Protein AF-F9Q3G3-F1 (afdb_monomer)

InterPro domains:
  IPR001854 Large ribosomal subunit protein uL29 [MF_00374] (1-62)
  IPR001854 Large ribosomal subunit protein uL29 [PF00831] (11-54)
  IPR001854 Large ribosomal subunit protein uL29 [TIGR00012] (12-54)
  IPR001854 Large ribosomal subunit protein uL29 [cd00427] (11-54)
  IPR036049 Large ribosomal subunit protein uL29 superfamily [G3DSA:1.10.287.310] (1-57)
  IPR036049 Large ribosomal subunit protein uL29 superfamily [SSF46561] (11-54)

Radius of gyration: 25.01 Å; Cα contacts (8 Å, |Δi|>4): 29; chains: 1; bounding box: 42×37×74 Å

Foldseek 3Di:
DPPVVLVVLVVVLVPDDPVVLVVVLVVLVVVLVVQVVCVVVVNRPCPVVNVVSVVSNVSSVVSVVVVVVVVVVVVVVVVVVVVVVVVVVVVVVVVVVVVVD

Sequence (101 aa):
MKLNEVKEFVKELRGLSQEELAKRENELKKELFELRFQAATGQLEQTARLKEVKNKSLVSKQFNLKRNNRLGKEKFQWNAIIVKFLLDVLYLTKWTRQSQL

Solvent-accessible surface area (backbone atoms only — not comparable to full-atom values): 5692 Å² total; per-residue (Å²): 130,57,75,66,59,53,53,54,52,52,52,56,60,66,74,47,53,75,67,56,47,52,51,53,51,50,51,40,49,50,56,46,48,53,49,48,50,32,47,75,71,70,69,50,86,56,65,70,52,53,57,48,41,51,50,50,46,51,52,52,51,53,49,52,51,60,52,54,60,50,56,58,53,55,58,51,50,54,52,51,52,52,51,50,51,50,48,52,54,52,49,55,56,54,51,60,61,60,76,76,113

Secondary structure (DSSP, 8-state):
--HHHHHHHHHHHHHS-HHHHHHHHHHHHHHHHHHHHHHHTT--S-HHHHHHHHHHHHHHHHHHHHHHHHHHHHHHHHHHHHHHHHHHHHHHHHHHHHTT-

pLDDT: mean 81.72, std 10.25, range [51.28, 93.38]

Organism: NCBI:txid1035190

Mean predicted aligned error: 10.63 Å

Nearest PDB structures (foldseek):
  9d7s-assembly1_12  TM=8.581E-01  e=2.932E-03  Thermus thermophilus HB8
  6ord-assembly2_Y2  TM=8.503E-01  e=3.817E-03  Thermus thermophilus HB8
  6nsh-assembly2_Y2  TM=8.531E-01  e=4.078E-03  Thermus thermophilus HB8
  7azs-assembly1_L29A  TM=8.447E-01  e=4.653E-03  Thermus thermophilus HB8
  6cfj-assembly1_12  TM=8.586E-01  e=6.911E-03  Thermus thermophilus HB8

Structure (mmCIF, N/CA/C/O backbone):
data_AF-F9Q3G3-F1
#
_entry.id   AF-F9Q3G3-F1
#
loop_
_atom_site.group_PDB
_atom_site.id
_atom_site.type_symbol
_atom_site.label_atom_id
_atom_site.label_alt_id
_atom_site.label_comp_id
_atom_site.label_asym_id
_atom_site.label_entity_id
_atom_site.label_seq_id
_atom_site.pdbx_PDB_ins_code
_atom_site.Cartn_x
_atom_site.Cartn_y
_atom_site.Cartn_z
_atom_site.occupancy
_atom_site.B_iso_or_equiv
_atom_site.auth_seq_id
_atom_site.auth_comp_id
_atom_site.auth_asym_id
_atom_site.auth_atom_id
_atom_site.pdbx_PDB_model_num
ATOM 1 N N . MET A 1 1 ? -3.054 4.352 -13.572 1.00 64.31 1 MET A N 1
ATOM 2 C CA . MET A 1 1 ? -4.243 3.654 -13.062 1.00 64.31 1 MET A CA 1
ATOM 3 C C . MET A 1 1 ? -5.461 4.351 -13.588 1.00 64.31 1 MET A C 1
ATOM 5 O O . MET A 1 1 ? -5.515 5.579 -13.548 1.00 64.31 1 MET A O 1
ATOM 9 N N . LYS A 1 2 ? -6.401 3.570 -14.102 1.00 79.06 2 LYS A N 1
ATOM 10 C CA . LYS A 1 2 ? -7.717 4.079 -14.474 1.00 79.06 2 LYS A CA 1
ATOM 11 C C . LYS A 1 2 ? -8.480 4.422 -13.192 1.00 79.06 2 LYS A C 1
ATOM 13 O O . LYS A 1 2 ? -8.275 3.797 -12.154 1.00 79.06 2 LYS A O 1
ATOM 18 N N . LEU A 1 3 ? -9.367 5.414 -13.252 1.00 76.44 3 LEU A N 1
ATOM 19 C CA . LEU A 1 3 ? -10.107 5.895 -12.076 1.00 76.44 3 LEU A CA 1
ATOM 20 C C . LEU A 1 3 ? -10.920 4.776 -11.390 1.00 76.44 3 LEU A C 1
ATOM 22 O O . LEU A 1 3 ? -11.107 4.792 -10.175 1.00 76.44 3 LEU A O 1
ATOM 26 N N . ASN A 1 4 ? -11.365 3.789 -12.171 1.00 83.50 4 ASN A N 1
ATOM 27 C CA . ASN A 1 4 ? -12.134 2.637 -11.702 1.00 83.50 4 ASN A CA 1
ATOM 28 C C . ASN A 1 4 ? -11.284 1.677 -10.854 1.00 83.50 4 ASN A C 1
ATOM 30 O O . ASN A 1 4 ? -11.729 1.250 -9.796 1.00 83.50 4 ASN A O 1
ATOM 34 N N . GLU A 1 5 ? -10.034 1.424 -11.251 1.00 81.88 5 GLU A N 1
ATOM 35 C CA . GLU A 1 5 ? -9.095 0.565 -10.508 1.00 81.88 5 GLU A CA 1
ATOM 36 C C . GLU A 1 5 ? -8.795 1.142 -9.120 1.00 81.88 5 GLU A C 1
ATOM 38 O O . GLU A 1 5 ? -8.721 0.416 -8.134 1.00 81.88 5 GLU A O 1
ATOM 43 N N . VAL A 1 6 ? -8.676 2.471 -9.024 1.00 83.00 6 VAL A N 1
ATOM 44 C CA . VAL A 1 6 ? -8.443 3.153 -7.743 1.00 83.00 6 VAL A CA 1
ATOM 45 C C . VAL A 1 6 ? -9.657 3.020 -6.823 1.00 83.00 6 VAL A C 1
ATOM 47 O O . VAL A 1 6 ? -9.492 2.823 -5.621 1.00 83.00 6 VAL A O 1
ATOM 50 N N . LYS A 1 7 ? -10.877 3.121 -7.364 1.00 84.94 7 LYS A N 1
ATOM 51 C CA . LYS A 1 7 ? -12.109 2.980 -6.573 1.00 84.94 7 LYS A CA 1
ATOM 52 C C . LYS A 1 7 ? -12.246 1.576 -5.986 1.00 84.94 7 LYS A C 1
ATOM 54 O O . LYS A 1 7 ? -12.545 1.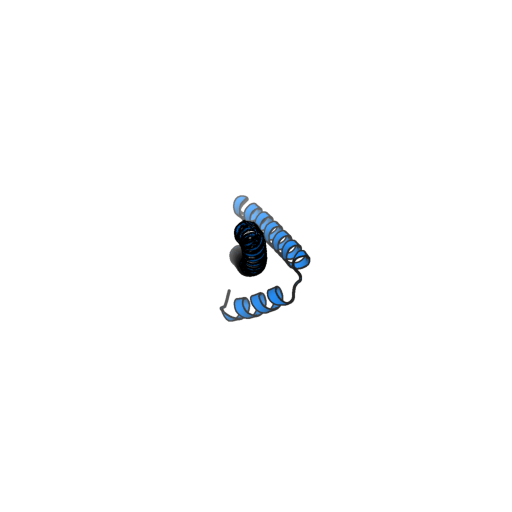470 -4.798 1.00 84.94 7 LYS A O 1
ATOM 59 N N . GLU A 1 8 ? -11.998 0.537 -6.779 1.00 87.50 8 GLU A N 1
ATOM 60 C CA . GLU A 1 8 ? -12.040 -0.850 -6.301 1.00 87.50 8 GLU A CA 1
ATOM 61 C C . GLU A 1 8 ? -10.922 -1.132 -5.291 1.00 87.50 8 GLU A C 1
ATOM 63 O O . GLU A 1 8 ? -11.195 -1.618 -4.196 1.00 87.50 8 GLU A O 1
ATOM 68 N N . PHE A 1 9 ? -9.694 -0.676 -5.556 1.00 86.19 9 PHE A N 1
ATOM 69 C CA . PHE A 1 9 ? -8.587 -0.816 -4.606 1.00 86.19 9 PHE A CA 1
ATOM 70 C C . PHE A 1 9 ? -8.877 -0.141 -3.255 1.00 86.19 9 PHE A C 1
ATOM 72 O O . PHE A 1 9 ? -8.595 -0.685 -2.192 1.00 86.19 9 PHE A O 1
ATOM 79 N N . VAL A 1 10 ? -9.504 1.039 -3.257 1.00 86.94 10 VAL A N 1
ATOM 80 C CA . VAL A 1 10 ? -9.915 1.708 -2.013 1.00 86.94 10 VAL A CA 1
ATOM 81 C C . VAL A 1 10 ? -11.005 0.926 -1.273 1.00 86.94 10 VAL A C 1
ATOM 83 O O . VAL A 1 10 ? -11.037 0.980 -0.043 1.00 86.94 10 VAL A O 1
ATOM 86 N N . LYS A 1 11 ? -11.899 0.212 -1.970 1.00 88.50 11 LYS A N 1
ATOM 87 C CA . LYS A 1 11 ? -12.872 -0.676 -1.314 1.00 88.50 11 LYS A CA 1
ATOM 88 C C . LYS A 1 11 ? -12.169 -1.853 -0.639 1.00 88.50 11 LYS A C 1
ATOM 90 O O . LYS A 1 11 ? -12.464 -2.110 0.523 1.00 88.50 11 LYS A O 1
ATOM 95 N N . GLU A 1 12 ? -11.203 -2.486 -1.305 1.00 86.75 12 GLU A N 1
ATOM 96 C CA . GLU A 1 12 ? -10.393 -3.565 -0.715 1.00 86.75 12 GLU A CA 1
ATOM 97 C C . GLU A 1 12 ? -9.694 -3.100 0.570 1.00 86.75 12 GLU A C 1
ATOM 99 O O . GLU A 1 12 ? -9.801 -3.740 1.612 1.00 86.75 12 GLU A O 1
ATOM 104 N N . LEU A 1 13 ? -9.060 -1.921 0.541 1.00 86.56 13 LEU A N 1
ATOM 105 C CA . LEU A 1 13 ? -8.379 -1.356 1.713 1.00 86.56 13 LEU A CA 1
ATOM 106 C C . LEU A 1 13 ? -9.320 -1.085 2.901 1.00 86.56 13 LEU A C 1
ATOM 108 O O . LEU A 1 13 ? -8.872 -1.065 4.051 1.00 86.56 13 LEU A O 1
ATOM 112 N N . ARG A 1 14 ? -10.616 -0.851 2.656 1.00 85.38 14 ARG A N 1
ATOM 113 C CA . ARG A 1 14 ? -11.607 -0.658 3.729 1.00 85.38 14 ARG A CA 1
ATOM 114 C C . ARG A 1 14 ? -11.945 -1.948 4.462 1.00 85.38 14 ARG A C 1
ATOM 116 O O . ARG A 1 14 ? -12.270 -1.849 5.640 1.00 85.38 14 ARG A O 1
ATOM 123 N N . GLY A 1 15 ? -11.871 -3.095 3.789 1.00 85.56 15 GLY A N 1
ATOM 124 C CA . GLY A 1 15 ? -12.148 -4.404 4.385 1.00 85.56 15 GLY A CA 1
ATOM 125 C C . GLY A 1 15 ? -11.005 -4.955 5.238 1.00 85.56 15 GLY A C 1
ATOM 126 O O . GLY A 1 15 ? -11.235 -5.839 6.051 1.00 85.56 15 GLY A O 1
ATOM 127 N N . LEU A 1 16 ? -9.790 -4.423 5.079 1.00 88.06 16 LEU A N 1
ATOM 128 C CA . LEU A 1 16 ? -8.610 -4.870 5.817 1.00 88.06 16 LEU A CA 1
ATOM 129 C C . LEU A 1 16 ? -8.533 -4.254 7.222 1.00 88.06 16 LEU A C 1
ATOM 131 O O . LEU A 1 16 ? -8.803 -3.060 7.420 1.00 88.06 16 LEU A O 1
ATOM 135 N N . SER A 1 17 ? -8.077 -5.063 8.180 1.00 86.19 17 SER A N 1
ATOM 136 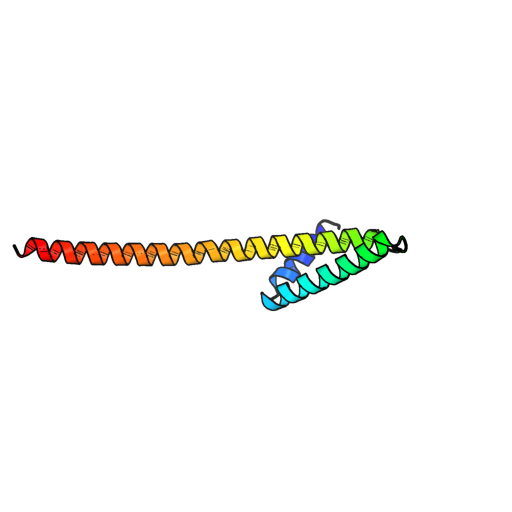C CA . SER A 1 17 ? -7.702 -4.620 9.526 1.00 86.19 17 SER A CA 1
ATOM 137 C C . SER A 1 17 ? -6.435 -3.752 9.512 1.00 86.19 17 SER A C 1
ATOM 139 O O . SER A 1 17 ? -5.702 -3.671 8.523 1.00 86.19 17 SER A O 1
ATOM 141 N N . GLN A 1 18 ? -6.151 -3.075 10.627 1.00 82.50 18 GLN A N 1
ATOM 142 C CA . GLN A 1 18 ? -5.005 -2.166 10.725 1.00 82.50 18 GLN A CA 1
ATOM 143 C C . GLN A 1 18 ? -3.653 -2.885 10.580 1.00 82.50 18 GLN A C 1
ATOM 145 O O . GLN A 1 18 ? -2.735 -2.350 9.956 1.00 82.50 18 GLN A O 1
ATOM 150 N N . GLU A 1 19 ? -3.546 -4.108 11.096 1.00 85.62 19 GLU A N 1
ATOM 151 C CA . GLU A 1 19 ? -2.343 -4.936 10.984 1.00 85.62 19 GLU A CA 1
ATOM 152 C C . GLU A 1 19 ? -2.135 -5.448 9.557 1.00 85.62 19 GLU A C 1
ATOM 154 O O . GLU A 1 19 ? -1.028 -5.380 9.022 1.00 85.62 19 GLU A O 1
ATOM 159 N N . GLU A 1 20 ? -3.202 -5.906 8.904 1.00 86.19 20 GLU A N 1
ATOM 160 C CA . GLU A 1 20 ? -3.152 -6.361 7.511 1.00 86.19 20 GLU A CA 1
ATOM 161 C C . GLU A 1 20 ? -2.818 -5.216 6.556 1.00 86.19 20 GLU A C 1
ATOM 163 O O . GLU A 1 20 ? -2.044 -5.392 5.617 1.00 86.19 20 GLU A O 1
ATOM 168 N N . LEU A 1 21 ? -3.330 -4.014 6.823 1.00 87.56 21 LEU A N 1
ATOM 169 C CA . LEU A 1 21 ? -2.960 -2.818 6.071 1.00 87.56 21 LEU A CA 1
ATOM 170 C C . LEU A 1 21 ? -1.486 -2.465 6.224 1.00 87.56 21 LEU A C 1
ATOM 172 O O . LEU A 1 21 ? -0.853 -2.096 5.236 1.00 87.56 21 LEU A O 1
ATOM 176 N N . ALA A 1 22 ? -0.937 -2.581 7.433 1.00 85.50 22 ALA A N 1
ATOM 177 C CA . ALA A 1 22 ? 0.484 -2.354 7.667 1.00 85.50 22 ALA A CA 1
ATOM 178 C C . ALA A 1 22 ? 1.345 -3.400 6.936 1.00 85.50 22 ALA A C 1
ATOM 180 O O . ALA A 1 22 ? 2.346 -3.041 6.311 1.00 85.50 22 ALA A O 1
ATOM 181 N N . LYS A 1 23 ? 0.929 -4.675 6.939 1.00 90.19 23 LYS A N 1
ATOM 182 C CA . LYS A 1 23 ? 1.580 -5.749 6.166 1.00 90.19 23 LYS A CA 1
ATOM 183 C C . LYS A 1 23 ? 1.555 -5.455 4.663 1.00 90.19 23 LYS A C 1
ATOM 185 O O . LYS A 1 23 ? 2.616 -5.402 4.043 1.00 90.19 23 LYS A O 1
ATOM 190 N N . ARG A 1 24 ? 0.381 -5.134 4.111 1.00 88.50 24 ARG A N 1
ATOM 191 C CA . ARG A 1 24 ? 0.189 -4.753 2.698 1.00 88.50 24 ARG A CA 1
ATOM 192 C C . ARG A 1 24 ? 1.044 -3.543 2.307 1.00 88.50 24 ARG A C 1
ATOM 194 O O . ARG A 1 24 ? 1.610 -3.491 1.219 1.00 88.50 24 ARG A O 1
ATOM 201 N N . GLU A 1 25 ? 1.146 -2.545 3.185 1.00 89.19 25 GLU A N 1
ATOM 202 C CA . GLU A 1 25 ? 1.974 -1.358 2.952 1.00 89.19 25 GLU A CA 1
ATOM 203 C C . GLU A 1 25 ? 3.469 -1.707 2.908 1.00 89.19 25 GLU A C 1
ATOM 205 O O . GLU A 1 25 ? 4.202 -1.169 2.075 1.00 89.19 25 GLU A O 1
ATOM 210 N N . ASN A 1 26 ? 3.921 -2.623 3.767 1.00 90.31 26 ASN A N 1
ATOM 211 C CA . ASN A 1 26 ? 5.302 -3.099 3.777 1.00 90.31 26 ASN A CA 1
ATOM 212 C C . ASN A 1 26 ? 5.637 -3.929 2.532 1.00 90.31 26 ASN A C 1
ATOM 214 O O . ASN A 1 26 ? 6.709 -3.744 1.962 1.00 90.31 26 ASN A O 1
ATOM 218 N N . GLU A 1 27 ? 4.726 -4.784 2.073 1.00 91.81 27 GLU A N 1
ATOM 219 C CA . GLU A 1 27 ? 4.870 -5.536 0.818 1.00 91.81 27 GLU A CA 1
ATOM 220 C C . GLU A 1 27 ? 5.019 -4.593 -0.384 1.00 91.81 27 GLU A C 1
ATOM 222 O O . GLU A 1 27 ? 5.995 -4.685 -1.126 1.00 91.81 27 GLU A O 1
ATOM 227 N N . LEU A 1 28 ? 4.124 -3.605 -0.517 1.00 91.44 28 LEU A N 1
ATOM 228 C CA . LEU A 1 28 ? 4.190 -2.608 -1.593 1.00 91.44 28 LEU A CA 1
ATOM 229 C C . LEU A 1 28 ? 5.481 -1.778 -1.554 1.00 91.44 28 LEU A C 1
ATOM 231 O O . LEU A 1 28 ? 5.987 -1.369 -2.598 1.00 91.44 28 LEU A O 1
ATOM 235 N N . LYS A 1 29 ? 6.020 -1.497 -0.362 1.00 90.69 29 LYS A N 1
ATOM 236 C CA . LYS A 1 29 ? 7.304 -0.796 -0.210 1.00 90.69 29 LYS A CA 1
ATO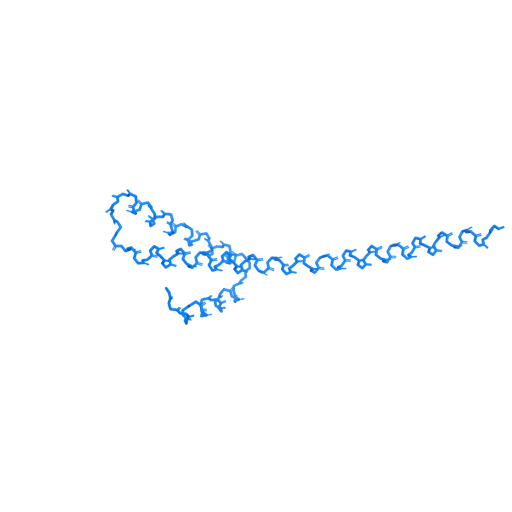M 237 C C . LYS A 1 29 ? 8.487 -1.658 -0.640 1.00 90.69 29 LYS A C 1
ATOM 239 O O . LYS A 1 29 ? 9.404 -1.114 -1.248 1.00 90.69 29 LYS A O 1
ATOM 244 N N . LYS A 1 30 ? 8.466 -2.960 -0.340 1.00 93.38 30 LYS A N 1
ATOM 245 C CA . LYS A 1 30 ? 9.498 -3.907 -0.785 1.00 93.38 30 LYS A CA 1
ATOM 246 C C . LYS A 1 30 ? 9.503 -4.032 -2.307 1.00 93.38 30 LYS A C 1
ATOM 248 O O . LYS A 1 30 ? 10.533 -3.768 -2.915 1.00 93.38 30 LYS A O 1
ATOM 253 N N . GLU A 1 31 ? 8.338 -4.264 -2.915 1.00 90.50 31 GLU A N 1
ATOM 254 C CA . GLU A 1 31 ? 8.192 -4.309 -4.381 1.00 90.50 31 GLU A CA 1
ATOM 255 C C . GLU A 1 31 ? 8.661 -2.984 -5.014 1.00 90.50 31 GLU A C 1
ATOM 257 O O . GLU A 1 31 ? 9.400 -2.970 -5.995 1.00 90.50 31 GLU A O 1
ATOM 262 N N . LEU A 1 32 ? 8.308 -1.836 -4.420 1.00 91.31 32 LEU A N 1
ATOM 263 C CA . LEU A 1 32 ? 8.764 -0.532 -4.910 1.00 91.31 32 LEU A CA 1
ATOM 264 C C . LEU A 1 32 ? 10.283 -0.342 -4.784 1.00 91.31 32 LEU A C 1
ATOM 266 O O . LEU A 1 32 ? 10.876 0.329 -5.628 1.00 91.31 32 LEU A O 1
ATOM 270 N N . PHE A 1 33 ? 10.901 -0.869 -3.727 1.00 92.81 33 PHE A N 1
ATOM 271 C CA . PHE A 1 33 ? 12.347 -0.813 -3.530 1.00 92.81 33 PHE A CA 1
ATOM 272 C C . PHE A 1 33 ? 13.072 -1.658 -4.578 1.00 92.81 33 PHE A C 1
ATOM 274 O O . PHE A 1 33 ? 13.970 -1.146 -5.241 1.00 92.81 33 PHE A O 1
ATOM 281 N N . GLU A 1 34 ? 12.629 -2.895 -4.792 1.00 90.19 34 GLU A N 1
ATOM 282 C CA . GLU A 1 34 ? 13.174 -3.803 -5.807 1.00 90.19 34 GLU A CA 1
ATOM 283 C C . GLU A 1 34 ? 13.050 -3.208 -7.214 1.00 90.19 34 GLU A C 1
ATOM 285 O O . GLU A 1 34 ? 14.034 -3.140 -7.947 1.00 90.19 34 GLU A O 1
ATOM 290 N N . LEU A 1 35 ? 11.883 -2.657 -7.564 1.00 89.12 35 LEU A N 1
ATOM 291 C CA . LEU A 1 35 ? 11.682 -1.994 -8.856 1.00 89.12 35 LEU A CA 1
ATOM 292 C C . LEU A 1 35 ? 12.552 -0.740 -9.009 1.00 89.12 35 LEU A C 1
ATOM 294 O O . LEU A 1 35 ? 13.045 -0.454 -10.096 1.00 89.12 35 LEU A O 1
ATOM 298 N N . ARG A 1 36 ? 12.776 0.032 -7.940 1.00 88.88 36 ARG A N 1
ATOM 299 C CA . ARG A 1 36 ? 13.702 1.179 -7.984 1.00 88.88 36 ARG A CA 1
ATOM 300 C C . ARG A 1 36 ? 15.154 0.740 -8.118 1.00 88.88 36 ARG A C 1
ATOM 302 O O . ARG A 1 36 ? 15.924 1.424 -8.785 1.00 88.88 36 ARG A O 1
ATOM 309 N N . PHE A 1 37 ? 15.513 -0.383 -7.511 1.00 90.56 37 PHE A N 1
ATOM 310 C CA . PHE A 1 37 ? 16.839 -0.968 -7.626 1.00 90.56 37 PHE A CA 1
ATOM 311 C C . PHE A 1 37 ? 17.102 -1.474 -9.054 1.00 90.56 37 PHE A C 1
ATOM 313 O O . PHE A 1 37 ? 18.125 -1.145 -9.652 1.00 90.56 37 PHE A O 1
ATOM 320 N N . GLN A 1 38 ? 16.130 -2.164 -9.654 1.00 87.94 38 GLN A N 1
ATOM 321 C CA . GLN A 1 38 ? 16.157 -2.554 -11.069 1.00 87.94 38 GLN A CA 1
ATOM 322 C C . GLN A 1 38 ? 16.206 -1.337 -12.008 1.00 87.94 38 GLN A C 1
ATOM 324 O O . GLN A 1 38 ? 16.919 -1.342 -13.009 1.00 87.94 38 GLN A O 1
ATOM 329 N N . ALA A 1 39 ? 15.491 -0.257 -11.670 1.00 88.06 39 ALA A N 1
ATOM 330 C CA . ALA A 1 39 ? 15.546 0.999 -12.422 1.00 88.06 39 ALA A CA 1
ATOM 331 C C . ALA A 1 39 ? 16.944 1.630 -12.387 1.00 88.06 39 ALA A C 1
ATOM 333 O O . ALA A 1 39 ? 17.437 2.082 -13.416 1.00 88.06 39 ALA A O 1
ATOM 334 N N . ALA A 1 40 ? 17.583 1.648 -11.214 1.00 85.94 40 ALA A N 1
ATOM 335 C CA . ALA A 1 40 ? 18.913 2.220 -11.027 1.00 85.94 40 ALA A CA 1
ATOM 336 C C . ALA A 1 40 ? 20.017 1.403 -11.720 1.00 85.94 40 ALA A C 1
ATOM 338 O O . ALA A 1 40 ? 21.000 1.974 -12.179 1.00 85.94 40 ALA A O 1
ATOM 339 N N . THR A 1 41 ? 19.842 0.085 -11.826 1.00 87.25 41 THR A N 1
ATOM 340 C CA . THR A 1 41 ? 20.758 -0.821 -12.544 1.00 87.25 41 THR A CA 1
ATOM 341 C C . THR A 1 41 ? 20.513 -0.858 -14.056 1.00 87.25 41 THR A C 1
ATOM 343 O O . THR A 1 41 ? 21.261 -1.509 -14.779 1.00 87.25 41 THR A O 1
ATOM 346 N N . GLY A 1 42 ? 19.486 -0.158 -14.555 1.00 82.31 42 GLY A N 1
ATOM 347 C CA . GLY A 1 42 ? 19.153 -0.101 -15.981 1.00 82.31 42 GLY A CA 1
ATOM 348 C C . GLY A 1 42 ? 18.503 -1.374 -16.537 1.00 82.31 42 GLY A C 1
ATOM 349 O O . GLY A 1 42 ? 18.305 -1.466 -17.743 1.00 82.31 42 GLY A O 1
ATOM 350 N N . GLN A 1 43 ? 18.139 -2.333 -15.681 1.00 80.44 43 GLN A N 1
ATOM 351 C CA . GLN A 1 43 ? 17.546 -3.627 -16.054 1.00 80.44 43 GLN A CA 1
ATOM 352 C C . GLN A 1 43 ? 16.017 -3.650 -15.887 1.00 80.44 43 GLN A C 1
ATOM 354 O O . GLN A 1 43 ? 15.399 -4.710 -15.809 1.00 80.44 43 GLN A O 1
ATOM 359 N N . LEU A 1 44 ? 15.375 -2.484 -15.771 1.00 79.12 44 LEU A N 1
ATOM 360 C CA . LEU A 1 44 ? 13.939 -2.419 -15.518 1.00 79.12 44 LEU A CA 1
ATOM 361 C C . LEU A 1 44 ? 13.131 -2.678 -16.794 1.00 79.12 44 LEU A C 1
ATOM 363 O O . LEU A 1 44 ? 12.828 -1.757 -17.550 1.00 79.12 44 LEU A O 1
ATOM 367 N N . GLU A 1 45 ? 12.691 -3.919 -16.966 1.00 72.94 45 GLU A N 1
ATOM 368 C CA . GLU A 1 45 ? 11.824 -4.314 -18.081 1.00 72.94 45 GLU A CA 1
ATOM 369 C C . GLU A 1 45 ? 10.397 -3.741 -17.957 1.00 72.94 45 GLU A C 1
ATOM 371 O O . GLU A 1 45 ? 9.748 -3.434 -18.955 1.00 72.94 45 GLU A O 1
ATOM 376 N N . GLN A 1 46 ? 9.897 -3.532 -16.728 1.00 76.00 46 GLN A N 1
ATOM 377 C CA . GLN A 1 46 ? 8.504 -3.134 -16.466 1.00 76.00 46 GLN A CA 1
ATOM 378 C C . GLN A 1 46 ? 8.367 -1.731 -15.847 1.00 76.00 46 GLN A C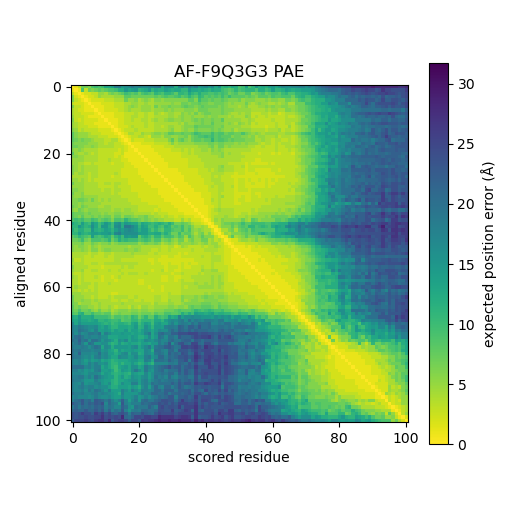 1
ATOM 380 O O . GLN A 1 46 ? 7.905 -1.547 -14.717 1.00 76.00 46 GLN A O 1
ATOM 385 N N . THR A 1 47 ? 8.686 -0.694 -16.622 1.00 79.25 47 THR A N 1
ATOM 386 C CA . THR A 1 47 ? 8.532 0.725 -16.221 1.00 79.25 47 THR A CA 1
ATOM 387 C C . THR A 1 47 ? 7.094 1.104 -15.829 1.00 79.25 47 THR A C 1
ATOM 389 O O . THR A 1 47 ? 6.876 1.895 -14.903 1.00 79.25 47 THR A O 1
ATOM 392 N N . ALA A 1 48 ? 6.088 0.503 -16.477 1.00 84.19 48 ALA A N 1
ATOM 393 C CA . ALA A 1 48 ? 4.675 0.713 -16.159 1.00 84.19 48 ALA A CA 1
ATOM 394 C C . ALA A 1 48 ? 4.313 0.223 -14.744 1.00 84.19 48 ALA A C 1
ATOM 396 O O . ALA A 1 48 ? 3.529 0.877 -14.044 1.00 84.19 48 ALA A O 1
ATOM 397 N N . ARG A 1 49 ? 4.936 -0.878 -14.295 1.00 83.12 49 ARG A N 1
ATOM 398 C CA . ARG A 1 49 ? 4.697 -1.472 -12.977 1.00 83.12 49 ARG A CA 1
ATOM 399 C C . ARG A 1 49 ? 5.191 -0.568 -11.856 1.00 83.12 49 ARG A C 1
ATOM 401 O O . ARG A 1 49 ? 4.486 -0.368 -10.870 1.00 83.12 49 ARG A O 1
ATOM 408 N N . LEU A 1 50 ? 6.333 0.089 -12.050 1.00 86.06 50 LEU A N 1
ATOM 409 C CA . LEU A 1 50 ? 6.881 1.051 -11.090 1.00 86.06 50 LEU A CA 1
ATOM 410 C C . LEU A 1 50 ? 5.900 2.202 -10.801 1.00 86.06 50 LEU A C 1
ATOM 412 O O . LEU A 1 50 ? 5.692 2.582 -9.644 1.00 86.06 50 LEU A O 1
ATOM 416 N N . LYS A 1 51 ? 5.237 2.732 -11.839 1.00 86.69 51 LYS A N 1
ATOM 417 C CA . LYS A 1 51 ? 4.206 3.774 -11.686 1.00 86.69 51 LYS A CA 1
ATOM 418 C C . LYS A 1 51 ? 2.961 3.241 -10.973 1.00 86.69 51 LYS A C 1
ATOM 420 O O . LYS A 1 51 ? 2.357 3.962 -10.179 1.00 86.69 51 LYS A O 1
ATOM 425 N N . GLU A 1 52 ? 2.570 2.000 -11.243 1.00 87.81 52 GLU A N 1
ATOM 426 C CA . GLU A 1 52 ? 1.423 1.351 -10.607 1.00 87.81 52 GLU A CA 1
ATOM 427 C C . GLU A 1 52 ? 1.649 1.132 -9.103 1.00 87.81 52 GLU A C 1
ATOM 429 O O . GLU A 1 52 ? 0.846 1.594 -8.290 1.00 87.81 52 GLU A O 1
ATOM 434 N N . VAL A 1 53 ? 2.772 0.513 -8.728 1.00 88.44 53 VAL A N 1
ATOM 435 C CA . VAL A 1 53 ? 3.136 0.218 -7.332 1.00 88.44 53 VAL A CA 1
ATOM 436 C C . VAL A 1 53 ? 3.301 1.508 -6.528 1.00 88.44 53 VAL A C 1
ATOM 438 O O . VAL A 1 53 ? 2.791 1.615 -5.410 1.00 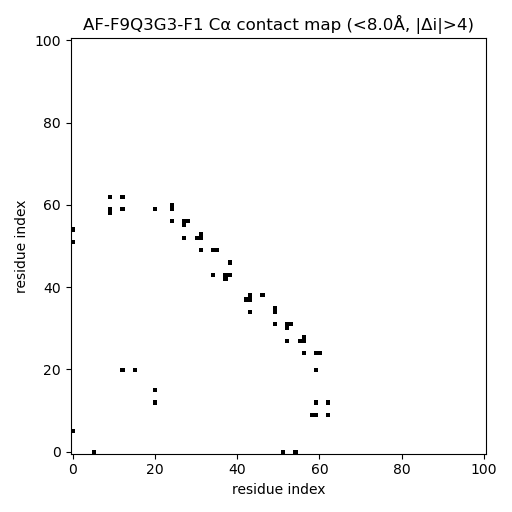88.44 53 VAL A O 1
ATOM 441 N N . LYS A 1 54 ? 3.908 2.548 -7.121 1.00 88.38 54 LYS A N 1
ATOM 442 C CA . LYS A 1 54 ? 3.986 3.884 -6.507 1.00 88.38 54 LYS A CA 1
ATOM 443 C C . LYS A 1 54 ? 2.595 4.444 -6.198 1.00 88.38 54 LYS A C 1
ATOM 445 O O . LYS A 1 54 ? 2.367 4.923 -5.090 1.00 88.38 54 LYS A O 1
ATOM 450 N N . ASN A 1 55 ? 1.663 4.380 -7.149 1.00 88.44 55 ASN A N 1
ATOM 451 C CA . ASN A 1 55 ? 0.305 4.887 -6.946 1.00 88.44 55 ASN A CA 1
ATOM 452 C C . ASN A 1 55 ? -0.446 4.088 -5.873 1.00 88.44 55 ASN A C 1
ATOM 454 O O . ASN A 1 55 ? -1.062 4.699 -5.000 1.00 88.44 55 ASN A O 1
ATOM 458 N N . LYS A 1 56 ? -0.345 2.751 -5.879 1.00 88.62 56 LYS A N 1
ATOM 459 C CA . LYS A 1 56 ? -0.931 1.892 -4.835 1.00 88.62 56 LYS A CA 1
ATOM 460 C C . LYS A 1 56 ? -0.393 2.251 -3.449 1.00 88.62 56 LYS A C 1
ATOM 462 O O . LYS A 1 56 ? -1.180 2.472 -2.533 1.00 88.62 56 LYS A O 1
ATOM 467 N N . SER A 1 57 ? 0.926 2.405 -3.312 1.00 88.19 57 SER A N 1
ATOM 468 C CA . SER A 1 57 ? 1.571 2.801 -2.051 1.00 88.19 57 SER A CA 1
ATOM 469 C C . SER A 1 57 ? 1.072 4.160 -1.538 1.00 88.19 57 SER A C 1
ATOM 471 O O . SER A 1 57 ? 0.746 4.299 -0.358 1.00 88.19 57 SER A O 1
ATOM 473 N N . LEU A 1 58 ? 0.938 5.155 -2.424 1.00 87.12 58 LEU A N 1
ATOM 474 C CA . LEU A 1 58 ? 0.423 6.480 -2.063 1.00 87.12 58 LEU A CA 1
ATOM 475 C C . LEU A 1 58 ? -1.046 6.438 -1.625 1.00 87.12 58 LEU A C 1
ATOM 477 O O . LEU A 1 58 ? -1.400 7.071 -0.631 1.00 87.12 58 LEU A O 1
ATOM 481 N N . VAL A 1 59 ? -1.893 5.682 -2.332 1.00 88.00 59 VAL A N 1
ATOM 482 C CA . VAL A 1 59 ? -3.312 5.516 -1.979 1.00 88.00 59 VAL A CA 1
ATOM 483 C C . VAL A 1 59 ? -3.455 4.839 -0.615 1.00 88.00 59 VAL A C 1
ATOM 485 O O . VAL A 1 59 ? -4.192 5.350 0.229 1.00 88.00 59 VAL A O 1
ATOM 488 N N . SER A 1 60 ? -2.706 3.762 -0.357 1.00 85.50 60 SER A N 1
ATOM 489 C CA . SER A 1 60 ? -2.699 3.072 0.941 1.00 85.50 60 SER A CA 1
ATOM 490 C C . SER A 1 60 ? -2.258 3.993 2.080 1.00 85.50 60 SER A C 1
ATOM 492 O O . SER A 1 60 ? -2.942 4.087 3.100 1.00 85.50 60 SER A O 1
ATOM 494 N N . LYS A 1 61 ? -1.172 4.754 1.884 1.00 86.75 61 LYS A N 1
ATOM 495 C CA . LYS A 1 61 ? -0.680 5.725 2.873 1.00 86.75 61 LYS A CA 1
ATOM 496 C C . LYS A 1 61 ? -1.713 6.817 3.161 1.00 86.75 61 LYS A C 1
ATOM 498 O O . LYS A 1 61 ? -1.995 7.119 4.320 1.00 86.75 61 LYS A O 1
ATOM 503 N N . GLN A 1 62 ? -2.313 7.388 2.116 1.00 86.62 62 GLN A N 1
ATOM 504 C CA . GLN A 1 62 ? -3.327 8.437 2.246 1.00 86.62 62 GLN A CA 1
ATOM 505 C C . GLN A 1 62 ? -4.585 7.931 2.961 1.00 86.62 62 GLN A C 1
ATOM 507 O O . GLN A 1 62 ? -5.203 8.651 3.750 1.00 86.62 62 GLN A O 1
ATOM 512 N N . PHE A 1 63 ? -4.966 6.685 2.698 1.00 87.38 63 PHE A N 1
ATOM 513 C CA . PHE A 1 63 ? -6.090 6.035 3.346 1.00 87.38 63 PHE A CA 1
ATOM 514 C C . PHE A 1 63 ? -5.828 5.778 4.840 1.00 87.38 63 PHE A C 1
ATOM 516 O O . PHE A 1 63 ? -6.667 6.145 5.666 1.00 87.38 63 PHE A O 1
ATOM 523 N N . ASN A 1 64 ? -4.646 5.262 5.202 1.00 84.12 64 ASN A N 1
ATOM 524 C CA . ASN A 1 64 ? -4.231 5.082 6.599 1.00 84.12 64 ASN A CA 1
ATOM 525 C C . ASN A 1 64 ? -4.186 6.411 7.368 1.00 84.12 64 ASN A C 1
ATOM 527 O O . ASN A 1 64 ? -4.729 6.501 8.470 1.00 84.12 64 ASN A O 1
ATOM 531 N N . LEU A 1 65 ? -3.642 7.473 6.764 1.00 83.56 65 LEU A N 1
ATOM 532 C CA . LEU A 1 65 ? -3.648 8.821 7.348 1.00 83.56 65 LEU A CA 1
ATOM 533 C C . LEU A 1 65 ? -5.073 9.328 7.607 1.00 83.56 65 LEU A C 1
ATOM 535 O O . LEU A 1 65 ? -5.383 9.801 8.701 1.00 83.56 65 LEU A O 1
ATOM 539 N N . LYS A 1 66 ? -5.974 9.184 6.627 1.00 83.56 66 LYS A N 1
ATOM 540 C CA . LYS A 1 66 ? -7.386 9.564 6.790 1.00 83.56 66 LYS A CA 1
ATOM 541 C C . LYS A 1 66 ? -8.110 8.741 7.856 1.00 83.56 66 LYS A C 1
ATOM 543 O O . LYS A 1 66 ? -9.056 9.264 8.443 1.00 83.56 66 LYS A O 1
ATOM 548 N N . ARG A 1 67 ? -7.724 7.482 8.087 1.00 79.19 67 ARG A N 1
ATOM 549 C CA . ARG A 1 67 ? -8.296 6.638 9.147 1.00 79.19 67 ARG A CA 1
ATOM 550 C C . ARG A 1 67 ? -7.802 7.089 10.528 1.00 79.19 67 ARG A C 1
ATOM 552 O O . ARG A 1 67 ? -8.626 7.376 11.390 1.00 79.19 67 ARG A O 1
ATOM 559 N N . ASN A 1 68 ? -6.491 7.259 10.705 1.00 72.81 68 ASN A N 1
ATOM 560 C CA . ASN A 1 68 ? -5.898 7.680 11.983 1.00 72.81 68 ASN A CA 1
ATOM 561 C C . ASN A 1 68 ? -6.346 9.085 12.417 1.00 72.81 68 ASN A C 1
ATOM 563 O O . ASN A 1 68 ? -6.640 9.305 13.590 1.00 72.81 68 ASN A O 1
ATOM 567 N N . ASN A 1 69 ? -6.496 10.022 11.476 1.00 72.12 69 ASN A N 1
ATOM 568 C CA . ASN A 1 69 ? -6.979 11.372 11.784 1.00 72.12 69 ASN A CA 1
ATOM 569 C C . ASN A 1 69 ? -8.437 11.411 12.284 1.00 72.12 69 ASN A C 1
ATOM 571 O O . ASN A 1 69 ? -8.831 12.398 12.903 1.00 72.12 69 ASN A O 1
ATOM 575 N N . ARG A 1 70 ? -9.255 10.373 12.041 1.00 60.88 70 ARG A N 1
ATOM 576 C CA . ARG A 1 70 ? -10.605 10.272 12.636 1.00 60.88 70 ARG A CA 1
ATOM 577 C C . ARG A 1 70 ? -10.542 9.850 14.100 1.00 60.88 70 ARG A C 1
ATOM 579 O O . ARG A 1 70 ? -11.206 10.464 14.926 1.00 60.88 70 ARG A O 1
ATOM 586 N N . LEU A 1 71 ? -9.682 8.884 14.421 1.00 58.16 71 LEU A N 1
ATOM 587 C CA . LEU A 1 71 ? -9.480 8.397 15.791 1.00 58.16 71 LEU A CA 1
ATOM 588 C C . LEU A 1 71 ? -8.936 9.494 16.721 1.00 58.16 71 LEU A C 1
ATOM 590 O O . LEU A 1 71 ? -9.299 9.558 17.894 1.00 58.16 71 LEU A O 1
ATOM 594 N N . GLY A 1 72 ? -8.113 10.405 16.190 1.00 60.41 72 GLY A N 1
ATOM 595 C CA . GLY A 1 72 ? -7.628 11.571 16.936 1.00 60.41 72 GLY A CA 1
ATOM 596 C C . GLY A 1 72 ? -8.738 12.538 17.369 1.00 60.41 72 GLY A C 1
ATOM 597 O O . GLY A 1 72 ? -8.620 13.166 18.418 1.00 60.41 72 GLY A O 1
ATOM 598 N N . LYS A 1 73 ? -9.841 12.627 16.612 1.00 58.06 73 LYS A N 1
ATOM 599 C CA . LYS A 1 73 ? -10.983 13.484 16.968 1.00 58.06 73 LYS A CA 1
ATOM 600 C C . LYS A 1 73 ? -11.847 12.870 18.070 1.00 58.06 73 LYS A C 1
ATOM 602 O O . LYS A 1 73 ? -12.299 13.605 18.938 1.00 58.06 7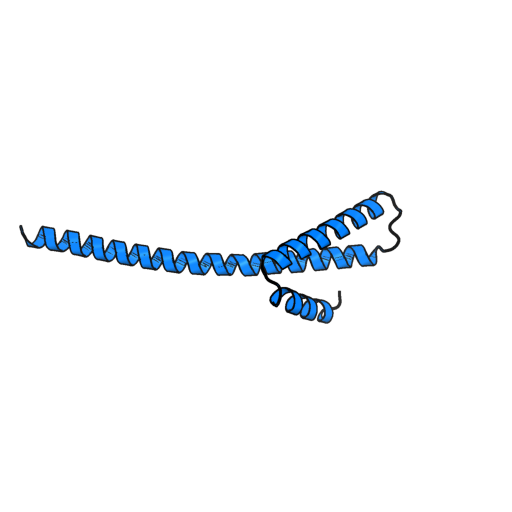3 LYS A O 1
ATOM 607 N N . GLU A 1 74 ? -12.041 11.550 18.077 1.00 56.38 74 GLU A N 1
ATOM 608 C CA . GLU A 1 74 ? -12.850 10.872 19.105 1.00 56.38 74 GLU A CA 1
ATOM 609 C C . GLU A 1 74 ? -12.201 10.923 20.492 1.00 56.38 74 GLU A C 1
ATOM 611 O O . GLU A 1 74 ? -12.863 11.280 21.464 1.00 56.38 74 GLU A O 1
ATOM 616 N N . LYS A 1 75 ? -10.891 10.656 20.598 1.00 54.91 75 LYS A N 1
ATOM 617 C CA . LYS A 1 75 ? -10.172 10.748 21.885 1.00 54.91 75 LYS A CA 1
ATOM 618 C C . LYS A 1 75 ? -10.180 12.167 22.468 1.00 54.91 75 LYS A C 1
ATOM 620 O O . LYS A 1 75 ? -10.217 12.337 23.683 1.00 54.91 75 LYS A O 1
ATOM 625 N N . PHE A 1 76 ? -10.180 13.182 21.604 1.00 59.06 76 PHE A N 1
ATOM 626 C CA . PHE A 1 76 ? -10.254 14.584 22.008 1.00 59.06 76 PHE A CA 1
ATOM 627 C C . PHE A 1 76 ? -11.621 14.946 22.611 1.00 59.06 76 PHE A C 1
ATOM 629 O O . PHE A 1 76 ? -11.674 15.674 23.599 1.00 59.06 76 PHE A O 1
ATOM 636 N N . GLN A 1 77 ? -12.717 14.400 22.072 1.00 64.56 77 GLN A N 1
ATOM 637 C CA . GLN A 1 77 ? -14.065 14.628 22.609 1.00 64.56 77 GLN A CA 1
ATOM 638 C C . GLN A 1 77 ? -14.230 14.026 24.010 1.00 64.56 77 GLN A C 1
ATOM 640 O O . GLN A 1 77 ? -14.707 14.710 24.911 1.00 64.56 77 GLN A O 1
ATOM 645 N N . TRP A 1 78 ? -13.769 12.789 24.229 1.00 75.00 78 TRP A N 1
ATOM 646 C CA . TRP A 1 78 ? -13.821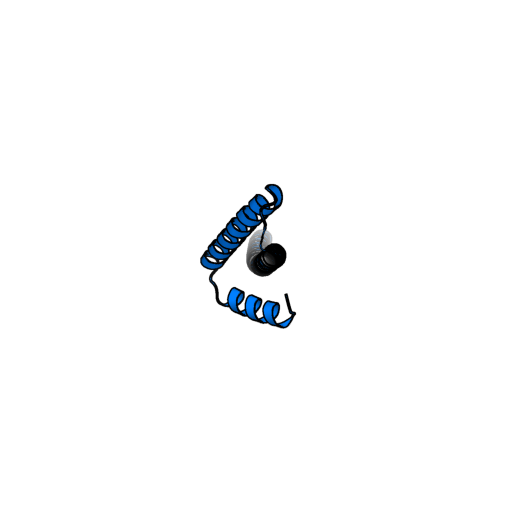 12.152 25.550 1.00 75.00 78 TRP A CA 1
ATOM 647 C C . TRP A 1 78 ? -13.008 12.911 26.598 1.00 75.00 78 TRP A C 1
ATOM 649 O O . TRP A 1 78 ? -13.512 13.176 27.686 1.00 75.00 78 TRP A O 1
ATOM 659 N N . ASN A 1 79 ? -11.789 13.336 26.254 1.00 79.06 79 ASN A N 1
ATOM 660 C CA . ASN A 1 79 ? -10.969 14.141 27.157 1.00 79.06 79 ASN A CA 1
ATOM 661 C C . ASN A 1 79 ? -11.630 15.489 27.477 1.00 79.06 79 ASN A C 1
ATOM 663 O O . ASN A 1 79 ? -11.610 15.911 28.628 1.00 79.06 79 ASN A O 1
ATOM 667 N N . ALA A 1 80 ? -12.261 16.144 26.499 1.00 83.12 80 ALA A N 1
ATOM 668 C CA . ALA A 1 80 ? -12.984 17.393 26.728 1.00 83.12 80 ALA A CA 1
ATOM 669 C C . ALA A 1 80 ? -14.205 17.206 27.649 1.00 83.12 80 ALA A C 1
ATOM 671 O O . ALA A 1 80 ? -14.435 18.036 28.528 1.00 83.12 80 ALA A O 1
ATOM 672 N N . ILE A 1 81 ? -14.956 16.109 27.495 1.00 84.69 81 ILE A N 1
ATOM 673 C CA . ILE A 1 81 ? -16.097 15.771 28.362 1.00 84.69 81 ILE A CA 1
ATOM 674 C C . ILE A 1 81 ? -15.624 15.486 29.792 1.00 84.69 81 ILE A C 1
ATOM 676 O O . ILE A 1 81 ? -16.190 16.030 30.736 1.00 84.69 81 ILE A O 1
ATOM 680 N N . ILE A 1 82 ? -14.565 14.686 29.957 1.00 85.69 82 ILE A N 1
ATOM 681 C CA . ILE A 1 82 ? -13.994 14.358 31.273 1.00 85.69 82 ILE A CA 1
ATOM 682 C C . ILE A 1 82 ? 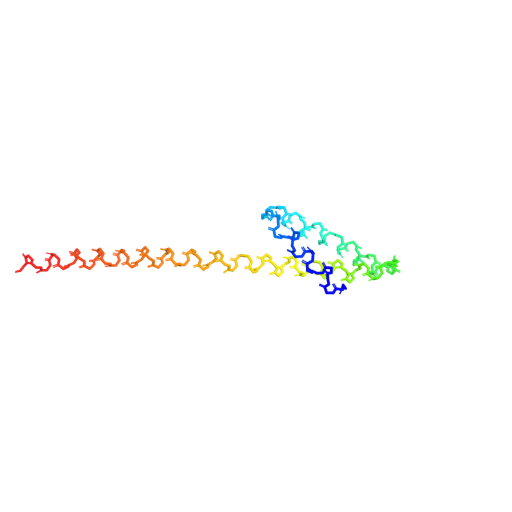-13.481 15.623 31.968 1.00 85.69 82 ILE A C 1
ATOM 684 O O . ILE A 1 82 ? -13.780 15.843 33.137 1.00 85.69 82 ILE A O 1
ATOM 688 N N . VAL A 1 83 ? -12.751 16.485 31.256 1.00 85.06 83 VAL A N 1
ATOM 689 C CA . VAL A 1 83 ? -12.240 17.750 31.808 1.00 85.06 83 VAL A CA 1
ATOM 690 C C . VAL A 1 83 ? -13.384 18.683 32.205 1.00 85.06 83 VAL A C 1
ATOM 692 O O . VAL A 1 83 ? -13.327 19.278 33.278 1.00 85.06 83 VAL A O 1
ATOM 695 N N . LYS A 1 84 ? -14.442 18.776 31.390 1.00 86.44 84 LYS A N 1
ATOM 696 C CA . LYS A 1 84 ? -15.640 19.559 31.720 1.00 86.44 84 LYS A CA 1
ATOM 697 C C . LYS A 1 84 ? -16.323 19.027 32.983 1.00 86.44 84 LYS A C 1
ATOM 699 O O . LYS A 1 84 ? -16.605 19.801 33.888 1.00 86.44 84 LYS A O 1
ATOM 704 N N . PHE A 1 85 ? -16.491 17.709 33.083 1.00 93.25 85 PHE A N 1
ATOM 705 C CA . PHE A 1 85 ? -17.085 17.063 34.252 1.00 93.25 85 PHE A CA 1
ATOM 706 C C . PHE A 1 85 ? -16.251 17.283 35.524 1.00 93.25 85 PHE A C 1
ATOM 708 O O . PHE A 1 85 ? -16.791 17.608 36.577 1.00 93.25 85 PHE A O 1
ATOM 715 N N . LEU A 1 86 ? -14.923 17.165 35.431 1.00 90.31 86 LEU A N 1
ATOM 716 C CA . LEU A 1 86 ? -14.017 17.422 36.553 1.00 90.31 86 LEU A CA 1
ATOM 717 C C . LEU A 1 86 ? -14.046 18.887 37.000 1.00 90.31 86 LEU A C 1
ATOM 719 O O . LEU A 1 86 ? -14.027 19.151 38.200 1.00 90.31 86 LEU A O 1
ATOM 723 N N . LEU A 1 87 ? -14.111 19.834 36.059 1.00 88.62 87 LEU A N 1
ATOM 724 C CA . LEU A 1 87 ? -14.250 21.258 36.369 1.00 88.62 87 LEU A CA 1
ATOM 725 C C . LEU A 1 87 ? -15.585 21.560 37.055 1.00 88.62 87 LEU A C 1
ATOM 727 O O . LEU A 1 87 ? -15.584 22.284 38.047 1.00 88.62 87 LEU A O 1
ATOM 731 N N . ASP A 1 88 ? -16.688 20.969 36.592 1.00 89.31 88 ASP A N 1
ATOM 732 C CA . ASP A 1 88 ? -18.008 21.130 37.212 1.00 89.31 88 ASP A CA 1
ATOM 733 C C . ASP A 1 88 ? -18.014 20.592 38.656 1.00 89.31 88 ASP A C 1
ATOM 735 O O . ASP A 1 88 ? -18.454 21.277 39.582 1.00 89.31 88 ASP A O 1
ATOM 739 N N . VAL A 1 89 ? -17.433 19.407 38.889 1.00 92.50 89 VAL A N 1
ATOM 740 C CA . VAL A 1 89 ? -17.280 18.824 40.237 1.00 92.50 89 VAL A CA 1
ATOM 741 C C . VAL A 1 89 ? -16.390 19.696 41.133 1.00 92.50 89 VAL A C 1
ATOM 743 O O . VAL A 1 89 ? -16.695 19.912 42.311 1.00 92.50 89 VAL A O 1
ATOM 746 N N . LEU A 1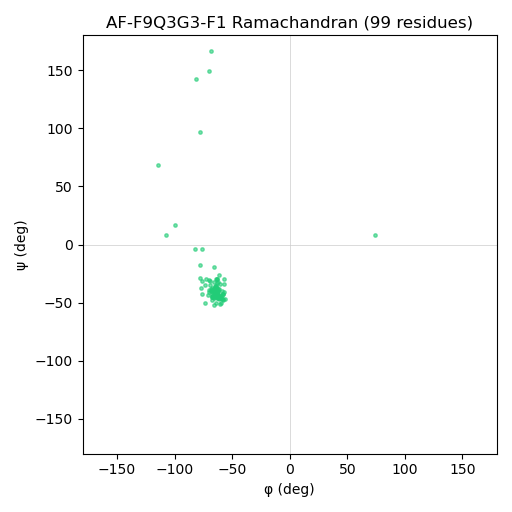 90 ? -15.300 20.247 40.594 1.00 89.00 90 LEU A N 1
ATOM 747 C CA . LEU A 1 90 ? -14.408 21.148 41.329 1.00 89.00 90 LEU A CA 1
ATOM 748 C C . LEU A 1 90 ? -15.105 22.471 41.699 1.00 89.00 90 LEU A C 1
ATOM 750 O O . LEU A 1 90 ? -14.905 23.003 42.792 1.00 89.00 90 LEU A O 1
ATOM 754 N N . TYR A 1 91 ? -15.940 23.002 40.805 1.00 86.31 91 TYR A N 1
ATOM 755 C CA . TYR A 1 91 ? -16.726 24.209 41.057 1.00 86.31 91 TYR A CA 1
ATOM 756 C C . TYR A 1 91 ? -17.775 23.982 42.150 1.00 86.31 91 TYR A C 1
ATOM 758 O O . TYR A 1 91 ? -17.875 24.785 43.078 1.00 86.31 91 TYR A O 1
ATOM 766 N N . LEU A 1 92 ? -18.498 22.861 42.100 1.00 85.06 92 LEU A N 1
ATOM 767 C CA . LEU A 1 92 ? -19.517 22.497 43.092 1.00 85.06 92 LEU A CA 1
ATOM 768 C C . LEU A 1 92 ? -18.926 22.282 44.495 1.00 85.06 92 LEU A C 1
ATOM 770 O O . LEU A 1 92 ? -19.513 22.689 45.502 1.00 85.06 92 LEU A O 1
ATOM 774 N N . THR A 1 93 ? -17.735 21.689 44.576 1.00 80.12 93 THR A N 1
ATOM 775 C CA . THR A 1 93 ? -17.030 21.473 45.852 1.00 80.12 93 THR A CA 1
ATOM 776 C C . THR A 1 93 ? -16.437 22.761 46.430 1.00 80.12 93 THR A C 1
ATOM 778 O O . THR A 1 93 ? -16.460 22.959 47.644 1.00 80.12 93 THR A O 1
ATOM 781 N N . LYS A 1 94 ? -15.956 23.692 45.592 1.00 80.44 94 LYS A N 1
ATOM 782 C CA . LYS A 1 94 ? -15.554 25.033 46.058 1.00 80.44 94 LYS A CA 1
ATOM 783 C C . LYS A 1 94 ? -16.741 25.866 46.543 1.00 80.44 94 LYS A C 1
ATOM 785 O O . LYS A 1 94 ? -16.617 26.554 47.554 1.00 80.44 94 LYS A O 1
ATOM 790 N N . TRP A 1 95 ? -17.874 25.796 45.848 1.00 71.69 95 TRP A N 1
ATOM 791 C CA . TRP A 1 95 ? -19.071 26.574 46.171 1.00 71.69 95 TRP A CA 1
ATOM 792 C C . TRP A 1 95 ? -19.715 26.142 47.499 1.00 71.69 95 TRP A C 1
ATOM 794 O O . TRP A 1 95 ? -20.024 26.980 48.343 1.00 71.69 95 TRP A O 1
ATOM 804 N N . THR A 1 96 ? -19.807 24.835 47.758 1.00 66.50 96 THR A N 1
ATOM 805 C CA . THR A 1 96 ? -20.328 24.300 49.034 1.00 66.50 96 THR A CA 1
ATOM 806 C C . THR A 1 96 ? -19.464 24.669 50.242 1.00 66.50 96 THR A C 1
ATOM 808 O O . THR A 1 96 ? -19.991 24.860 51.335 1.00 66.50 96 THR A O 1
ATOM 811 N N . ARG A 1 97 ? -18.149 24.839 50.053 1.00 65.50 97 ARG A N 1
ATOM 812 C CA . ARG A 1 97 ? -17.221 25.242 51.120 1.00 65.50 97 ARG A CA 1
ATOM 813 C C . ARG A 1 97 ? -17.299 26.728 51.477 1.00 65.50 97 ARG A C 1
ATOM 815 O O . ARG A 1 97 ? -17.069 27.070 52.629 1.00 65.50 97 ARG A O 1
ATOM 822 N N . GLN A 1 98 ? -17.614 27.600 50.517 1.00 57.44 98 GLN A N 1
ATOM 823 C CA . GLN A 1 98 ? -17.836 29.028 50.787 1.00 57.44 98 GLN A CA 1
ATOM 824 C C . GLN A 1 98 ? -19.210 29.313 51.396 1.00 57.44 98 GLN A C 1
ATOM 826 O O . GLN A 1 98 ? -19.332 30.261 52.153 1.00 57.44 98 GLN A O 1
ATOM 831 N N . SER A 1 99 ? -20.225 28.496 51.105 1.00 64.44 99 SER A N 1
ATOM 832 C CA . SER A 1 99 ? -21.583 28.687 51.637 1.00 64.44 99 SER A CA 1
ATOM 833 C C . SER A 1 99 ? -21.754 28.271 53.111 1.00 64.44 99 SER A C 1
ATOM 835 O O . SER A 1 99 ? -22.852 28.404 53.646 1.00 64.44 99 SER A O 1
ATOM 837 N N . GLN A 1 100 ? -20.717 27.712 53.745 1.00 57.62 100 GLN A N 1
ATOM 838 C CA . GLN A 1 100 ? -20.703 27.259 55.147 1.00 57.62 100 GLN A CA 1
ATOM 839 C C . GLN A 1 100 ? -19.865 28.183 56.064 1.00 57.62 100 GLN A C 1
ATOM 841 O O . GLN A 1 100 ? -19.628 27.835 57.220 1.00 57.62 100 GLN A O 1
ATOM 846 N N . LEU A 1 101 ? -19.402 29.330 55.548 1.00 51.28 101 LEU A N 1
ATOM 847 C CA . LEU A 1 101 ? -18.789 30.442 56.290 1.00 51.28 101 LEU A CA 1
ATOM 848 C C . LEU A 1 101 ? -19.728 31.650 56.242 1.00 51.28 101 LEU A C 1
ATOM 850 O O . LEU A 1 101 ? -19.772 32.379 57.255 1.00 51.28 101 LEU A O 1
#